Protein AF-A0AAE3ZE79-F1 (afdb_monomer_lite)

InterPro domains:
  IPR029063 S-adenosyl-L-methionine-dependent methyltransferase superfamily [G3DSA:3.40.50.150] (2-130)
  IPR029063 S-adenosyl-L-methionine-dependent methyltransferase superfamily [SSF53335] (1-130)

Secondary structure (DSSP, 8-state):
----PPPHHHHHHHHHHHHHHTTS--SHHHHHHHTTS-SGGG-SEEEEE-SSSEEEEETT-TTTHHHHHHHHTSSS-EEEEE-TTS-EEEEE--HHHHHHHHHHH-PPTT---PPS--TTSHHHHHHH--

Radius of gyration: 15.33 Å; chains: 1; bounding box: 39×46×36 Å

Organism: NCBI:txid1352928

Sequence (130 aa):
MTHTSPSPDTLRIRLVNDLIARRLLTTARWKTAFRTVARDIFVDRFSVPDEHGLVEYDLTAPEHHAAALAAVHSDTTLITQQDTGGTATSSSTTPSLMALMLEHLDAQPRHRVLEVGTGTGYNAALRAHR

pLDDT: mean 94.11, std 9.09, range [36.28, 98.69]

Structure (mmCIF, N/CA/C/O backbone):
data_AF-A0AAE3ZE79-F1
#
_entry.id   AF-A0AAE3ZE79-F1
#
loop_
_atom_site.group_PDB
_atom_site.id
_atom_site.type_symbol
_atom_site.label_atom_id
_atom_site.label_alt_id
_atom_site.label_comp_id
_atom_site.label_asym_id
_atom_site.label_entity_id
_atom_site.label_seq_id
_atom_site.pdbx_PDB_ins_code
_atom_site.Cartn_x
_atom_site.Cartn_y
_atom_site.Cartn_z
_atom_site.occupancy
_atom_site.B_iso_or_equiv
_atom_site.auth_seq_id
_atom_site.auth_comp_id
_atom_site.auth_asym_id
_atom_site.auth_atom_id
_atom_site.pdbx_PDB_model_num
ATOM 1 N N . MET A 1 1 ? 13.679 -29.017 -11.226 1.00 36.28 1 MET A N 1
ATOM 2 C CA . MET A 1 1 ? 13.053 -28.483 -9.998 1.00 36.28 1 MET A CA 1
ATOM 3 C C . MET A 1 1 ? 12.264 -27.253 -10.406 1.00 36.28 1 MET A C 1
ATOM 5 O O . MET A 1 1 ? 12.870 -26.289 -10.847 1.00 36.28 1 MET A O 1
ATOM 9 N N . THR A 1 2 ? 10.936 -27.312 -10.398 1.00 41.84 2 THR A N 1
ATOM 10 C CA . THR A 1 2 ? 10.093 -26.154 -10.725 1.00 41.84 2 THR A CA 1
ATOM 11 C C . THR A 1 2 ? 10.133 -25.188 -9.545 1.00 41.84 2 THR A C 1
ATOM 13 O O . THR A 1 2 ? 9.545 -25.466 -8.502 1.00 41.84 2 THR A O 1
ATOM 16 N N . HIS A 1 3 ? 10.865 -24.080 -9.676 1.00 53.16 3 HIS A N 1
ATOM 17 C CA . HIS A 1 3 ? 10.726 -22.949 -8.763 1.00 53.16 3 HIS A CA 1
ATOM 18 C C . HIS A 1 3 ? 9.334 -22.352 -8.980 1.00 53.16 3 HIS A C 1
ATOM 20 O O . HIS A 1 3 ? 9.125 -21.566 -9.898 1.00 53.16 3 HIS A O 1
ATOM 26 N N . THR A 1 4 ? 8.358 -22.775 -8.181 1.00 68.31 4 THR A N 1
ATOM 27 C CA . THR A 1 4 ? 7.034 -22.156 -8.183 1.00 68.31 4 THR A CA 1
ATOM 28 C C . THR A 1 4 ? 7.173 -20.767 -7.570 1.00 68.31 4 THR A C 1
ATOM 30 O O . THR A 1 4 ? 7.474 -20.644 -6.380 1.00 68.31 4 THR A O 1
ATOM 33 N N . SER A 1 5 ? 6.995 -19.724 -8.381 1.00 77.88 5 SER A N 1
ATOM 34 C CA . SER A 1 5 ? 6.930 -18.344 -7.898 1.00 77.88 5 SER A CA 1
ATOM 35 C C . SER A 1 5 ? 5.868 -18.228 -6.795 1.00 77.88 5 SER A C 1
ATOM 37 O O . SER A 1 5 ? 4.806 -18.849 -6.906 1.00 77.88 5 SER A O 1
ATOM 39 N N . PRO A 1 6 ? 6.138 -17.491 -5.704 1.00 87.19 6 PRO A N 1
ATOM 40 C CA . PRO A 1 6 ? 5.205 -17.395 -4.587 1.00 87.19 6 PRO A CA 1
ATOM 41 C C . PRO A 1 6 ? 3.883 -16.752 -5.030 1.00 87.19 6 PRO A C 1
ATOM 43 O O . PRO A 1 6 ? 3.882 -15.802 -5.808 1.00 87.19 6 PRO A O 1
ATOM 46 N N . SER A 1 7 ? 2.759 -17.263 -4.517 1.00 94.56 7 SER A N 1
ATOM 47 C CA . SER A 1 7 ? 1.427 -16.714 -4.806 1.00 94.56 7 SER A CA 1
ATOM 48 C C . SER A 1 7 ? 1.227 -15.319 -4.184 1.00 94.56 7 SER A C 1
ATOM 50 O O . SER A 1 7 ? 1.899 -15.008 -3.190 1.00 94.56 7 SER A O 1
ATOM 52 N N . PRO A 1 8 ? 0.269 -14.509 -4.686 1.00 95.81 8 PRO A N 1
ATOM 53 C CA . PRO A 1 8 ? -0.066 -13.205 -4.102 1.00 95.81 8 PRO A CA 1
ATOM 54 C C . PRO A 1 8 ? -0.357 -13.295 -2.599 1.00 95.81 8 PRO A C 1
ATOM 56 O O . PRO A 1 8 ? 0.236 -12.582 -1.793 1.00 95.81 8 PRO A O 1
ATOM 59 N N . ASP A 1 9 ? -1.171 -14.275 -2.194 1.00 97.19 9 ASP A N 1
ATOM 60 C 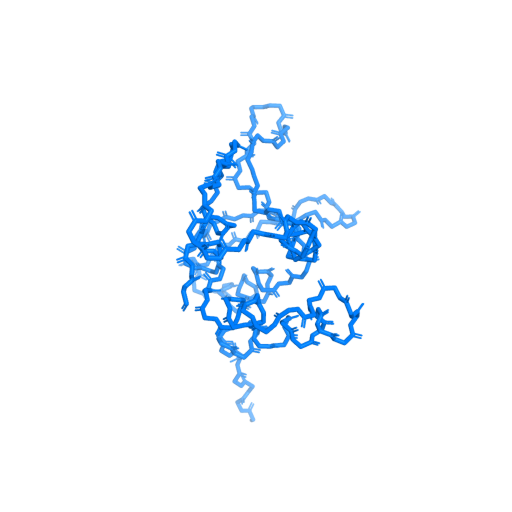CA . ASP A 1 9 ? -1.499 -14.512 -0.786 1.00 97.19 9 ASP A CA 1
ATOM 61 C C . ASP A 1 9 ? -0.265 -14.826 0.059 1.00 97.19 9 ASP A C 1
ATOM 63 O O . ASP A 1 9 ? -0.132 -14.331 1.178 1.00 97.19 9 ASP A O 1
ATOM 67 N N . THR A 1 10 ? 0.669 -15.618 -0.473 1.00 97.69 10 THR A N 1
ATOM 68 C CA . THR A 1 10 ? 1.908 -15.950 0.240 1.00 97.69 10 THR A CA 1
ATOM 69 C C . THR A 1 10 ? 2.739 -14.693 0.487 1.00 97.69 10 THR A C 1
ATOM 71 O O . THR A 1 10 ? 3.245 -14.496 1.593 1.00 97.69 10 THR A O 1
ATOM 74 N N . LEU A 1 11 ? 2.879 -13.836 -0.525 1.00 98.19 11 LEU A N 1
ATOM 75 C CA . LEU A 1 11 ? 3.633 -12.587 -0.425 1.00 98.19 11 LEU A CA 1
ATOM 76 C C . LEU A 1 11 ? 2.967 -11.606 0.543 1.00 98.19 11 LEU A C 1
ATOM 78 O O . LEU A 1 11 ? 3.632 -11.068 1.429 1.00 98.19 11 LEU A O 1
ATOM 82 N N . ARG A 1 12 ? 1.644 -11.462 0.458 1.00 98.25 12 ARG A N 1
ATOM 83 C CA . ARG A 1 12 ? 0.856 -10.646 1.381 1.00 98.25 12 ARG A CA 1
ATOM 84 C C . ARG A 1 12 ? 1.004 -11.113 2.825 1.00 98.25 12 ARG A C 1
ATOM 86 O O . ARG A 1 12 ? 1.309 -10.307 3.697 1.00 98.25 12 ARG A O 1
ATOM 93 N N . ILE A 1 13 ? 0.863 -12.412 3.097 1.00 98.38 13 ILE A N 1
ATOM 94 C CA . ILE A 1 13 ? 1.040 -12.962 4.449 1.00 98.38 13 ILE A CA 1
ATOM 95 C C . ILE A 1 13 ? 2.463 -12.729 4.971 1.00 98.38 13 ILE A C 1
ATOM 97 O O . ILE A 1 13 ? 2.621 -12.407 6.150 1.00 98.38 13 ILE A O 1
ATOM 101 N N . ARG A 1 14 ? 3.495 -12.841 4.123 1.00 98.44 14 ARG A N 1
ATOM 102 C CA . ARG A 1 14 ? 4.881 -12.524 4.513 1.00 98.44 14 ARG A CA 1
ATOM 103 C C . ARG A 1 14 ? 5.033 -11.064 4.930 1.00 98.44 14 ARG A C 1
ATOM 105 O O . ARG A 1 14 ? 5.555 -10.826 6.015 1.00 98.44 14 ARG A O 1
ATOM 112 N N . LEU A 1 15 ? 4.525 -10.124 4.129 1.00 98.56 15 LEU A N 1
ATOM 113 C CA . LEU A 1 15 ? 4.519 -8.700 4.474 1.00 98.56 15 LEU A CA 1
ATOM 114 C C . LEU A 1 15 ? 3.817 -8.462 5.816 1.00 98.56 15 LEU A C 1
ATOM 116 O O . LEU A 1 15 ? 4.366 -7.813 6.700 1.00 98.56 15 LEU A O 1
ATOM 120 N N . VAL A 1 16 ? 2.624 -9.029 6.011 1.00 98.62 16 VAL A N 1
ATOM 121 C CA . VAL A 1 16 ? 1.885 -8.849 7.269 1.00 98.62 16 VAL A CA 1
ATOM 122 C C . VAL A 1 16 ? 2.649 -9.409 8.466 1.00 98.62 16 VAL A C 1
ATOM 124 O O . VAL A 1 16 ? 2.685 -8.779 9.523 1.00 98.62 16 VAL A O 1
ATOM 127 N N . ASN A 1 17 ? 3.263 -10.582 8.325 1.00 98.69 17 ASN A N 1
ATOM 128 C CA . ASN A 1 17 ? 4.041 -11.182 9.403 1.00 98.69 17 ASN A CA 1
ATOM 129 C C . ASN A 1 17 ? 5.273 -10.337 9.758 1.00 98.69 17 ASN A C 1
ATOM 131 O O . ASN A 1 17 ? 5.570 -10.205 10.944 1.00 98.69 17 ASN A O 1
ATOM 135 N N . ASP A 1 18 ? 5.933 -9.721 8.772 1.00 98.69 18 ASP A N 1
ATOM 136 C CA . ASP A 1 18 ? 7.024 -8.767 9.009 1.00 98.69 18 ASP A CA 1
ATOM 137 C C . ASP A 1 18 ? 6.547 -7.541 9.807 1.00 98.69 18 ASP A C 1
ATOM 139 O O . ASP A 1 18 ? 7.119 -7.210 10.849 1.00 98.69 18 ASP A O 1
ATOM 143 N N . LEU A 1 19 ? 5.430 -6.925 9.404 1.00 98.69 19 LEU A N 1
ATOM 144 C CA . LEU A 1 19 ? 4.852 -5.776 10.115 1.00 98.69 19 LEU A CA 1
ATOM 145 C C . LEU A 1 19 ? 4.478 -6.111 11.570 1.00 98.69 19 LEU A C 1
ATOM 147 O O . LEU A 1 19 ? 4.665 -5.290 12.473 1.00 98.69 19 LEU A O 1
ATOM 151 N N . ILE A 1 20 ? 3.973 -7.324 11.816 1.00 98.62 20 ILE A N 1
ATOM 152 C CA . ILE A 1 20 ? 3.671 -7.819 13.166 1.00 98.62 20 ILE A CA 1
ATOM 153 C C . ILE A 1 20 ? 4.959 -8.029 13.969 1.00 98.62 20 ILE A C 1
ATOM 155 O O . ILE A 1 20 ? 5.027 -7.603 15.124 1.00 98.62 20 ILE A O 1
ATOM 159 N N . ALA A 1 21 ? 5.978 -8.662 13.381 1.00 98.56 21 ALA A N 1
ATOM 160 C CA . ALA A 1 21 ? 7.258 -8.919 14.041 1.00 98.56 21 ALA A CA 1
ATOM 161 C C . ALA A 1 21 ? 7.960 -7.613 14.448 1.00 98.56 21 ALA A C 1
ATOM 163 O O . ALA A 1 21 ? 8.478 -7.504 15.560 1.00 98.56 21 ALA A O 1
ATOM 164 N N . ARG A 1 22 ? 7.879 -6.586 13.594 1.00 98.50 22 ARG A N 1
ATOM 165 C CA . ARG A 1 22 ? 8.376 -5.223 13.847 1.00 98.50 22 ARG A CA 1
ATOM 166 C C . ARG A 1 22 ? 7.496 -4.406 14.801 1.00 98.50 22 ARG A C 1
ATOM 168 O O . ARG A 1 22 ? 7.829 -3.264 15.098 1.00 98.50 22 ARG A O 1
ATOM 175 N N . ARG A 1 23 ? 6.388 -4.975 15.297 1.00 98.12 23 ARG A N 1
ATOM 176 C CA . ARG A 1 23 ? 5.401 -4.331 16.188 1.00 98.12 23 ARG A CA 1
ATOM 177 C C . ARG A 1 23 ? 4.740 -3.076 15.601 1.00 98.12 23 ARG A C 1
ATOM 179 O O . ARG A 1 23 ? 4.270 -2.228 16.351 1.00 98.12 23 ARG A O 1
ATOM 186 N N . LEU A 1 24 ? 4.664 -2.980 14.275 1.00 98.25 24 LEU A N 1
ATOM 187 C CA . LEU A 1 24 ? 3.989 -1.884 13.568 1.00 98.25 24 LEU A CA 1
ATOM 188 C C . LEU A 1 24 ? 2.493 -2.155 13.373 1.00 98.25 24 LEU A C 1
ATOM 190 O O . LEU A 1 24 ? 1.721 -1.229 13.160 1.00 98.25 24 LEU A O 1
ATOM 194 N N . LEU A 1 25 ? 2.096 -3.429 13.449 1.00 97.94 25 LEU A N 1
ATOM 195 C CA . LEU A 1 25 ? 0.718 -3.889 13.319 1.00 97.94 25 LEU A CA 1
ATOM 196 C C . LEU A 1 25 ? 0.363 -4.777 14.519 1.00 97.94 25 LEU A C 1
ATOM 198 O O . LEU A 1 25 ? 0.767 -5.941 14.606 1.00 97.94 25 LEU A O 1
ATOM 202 N N . THR A 1 26 ? -0.376 -4.234 15.479 1.00 97.25 26 THR A N 1
ATOM 203 C CA . THR A 1 26 ? -0.619 -4.837 16.798 1.00 97.25 26 THR A CA 1
ATOM 204 C C . THR A 1 26 ? -2.093 -5.175 17.021 1.00 97.25 26 THR A C 1
ATOM 206 O O . THR A 1 26 ? -2.384 -6.254 17.554 1.00 97.25 26 THR A O 1
ATOM 209 N N . THR A 1 27 ? -3.020 -4.349 16.539 1.00 96.31 27 THR A N 1
ATOM 210 C CA . THR A 1 27 ? -4.462 -4.524 16.736 1.00 96.31 27 THR A CA 1
ATOM 211 C C . THR A 1 27 ? -5.019 -5.657 15.869 1.00 96.31 27 THR A C 1
ATOM 213 O O . THR A 1 27 ? -4.770 -5.743 14.665 1.00 96.31 27 THR A O 1
ATOM 216 N N . ALA A 1 28 ? -5.828 -6.543 16.465 1.00 95.75 28 ALA A N 1
ATOM 217 C CA . ALA A 1 28 ? -6.361 -7.740 15.801 1.00 95.75 28 ALA A CA 1
ATOM 218 C C . ALA A 1 28 ? -7.176 -7.438 14.528 1.00 95.75 28 ALA A C 1
ATOM 220 O O . ALA A 1 28 ? -7.032 -8.134 13.519 1.00 95.75 28 ALA A O 1
ATOM 221 N N . ARG A 1 29 ? -7.990 -6.375 14.544 1.00 95.06 29 ARG A N 1
ATOM 222 C CA . ARG A 1 29 ? -8.785 -5.961 13.376 1.00 95.06 29 ARG A CA 1
ATOM 223 C C . ARG A 1 29 ? -7.902 -5.534 12.201 1.00 95.06 29 ARG A C 1
ATOM 225 O O . ARG A 1 29 ? -8.172 -5.918 11.072 1.00 95.06 29 ARG A O 1
ATOM 232 N N . TRP A 1 30 ? -6.805 -4.823 12.470 1.00 96.75 30 TRP A N 1
ATOM 233 C CA . TRP A 1 30 ? -5.882 -4.362 11.437 1.00 96.75 30 TRP A CA 1
ATOM 234 C C . TRP A 1 30 ? -5.040 -5.508 10.895 1.00 96.75 30 TRP A C 1
ATOM 236 O O . TRP A 1 30 ? -4.911 -5.647 9.684 1.00 96.75 30 TRP A O 1
ATOM 246 N N . LYS A 1 31 ? -4.591 -6.423 11.761 1.00 97.94 31 LYS A N 1
ATOM 247 C CA . LYS A 1 31 ? -3.993 -7.694 11.322 1.00 97.94 31 LYS A CA 1
ATOM 248 C C . LYS A 1 31 ? -4.912 -8.449 10.366 1.00 97.94 31 LYS A C 1
ATOM 250 O O . LYS A 1 31 ? -4.440 -8.971 9.366 1.00 97.94 31 LYS A O 1
ATOM 255 N N . THR A 1 32 ? -6.208 -8.504 10.660 1.00 97.56 32 THR A N 1
ATOM 256 C CA . THR A 1 32 ? -7.187 -9.172 9.793 1.00 97.56 32 THR A CA 1
ATOM 257 C C . THR A 1 32 ? -7.375 -8.410 8.484 1.00 97.56 32 THR A C 1
ATOM 259 O O . THR A 1 32 ? -7.275 -9.019 7.427 1.00 97.56 32 THR A O 1
ATOM 262 N N . ALA A 1 33 ? -7.527 -7.084 8.529 1.00 97.69 33 ALA A N 1
ATOM 263 C CA . ALA A 1 33 ? -7.680 -6.256 7.335 1.00 97.69 33 ALA A CA 1
ATOM 264 C C . ALA A 1 33 ? -6.510 -6.421 6.352 1.00 97.69 33 ALA A C 1
ATOM 266 O O . ALA A 1 33 ? -6.728 -6.749 5.190 1.00 97.69 33 ALA A O 1
ATOM 267 N N . PHE A 1 34 ? -5.265 -6.307 6.822 1.00 98.31 34 PHE A N 1
ATOM 268 C CA . PHE A 1 34 ? -4.080 -6.523 5.982 1.00 98.31 34 PHE A CA 1
ATOM 269 C C . PHE A 1 34 ? -3.955 -7.979 5.481 1.00 98.31 34 PHE A C 1
ATOM 271 O O . PHE A 1 34 ? -3.365 -8.242 4.432 1.00 98.31 34 PHE A O 1
ATOM 278 N N . ARG A 1 35 ? -4.520 -8.956 6.207 1.00 98.25 35 ARG A N 1
ATOM 279 C CA . ARG A 1 35 ? -4.596 -10.364 5.775 1.00 98.25 35 ARG A CA 1
ATOM 280 C C . ARG A 1 35 ? -5.748 -10.668 4.817 1.00 98.25 35 ARG A C 1
ATOM 282 O O . ARG A 1 35 ? -5.811 -11.803 4.344 1.00 98.25 35 ARG A O 1
ATOM 289 N N . THR A 1 36 ? -6.600 -9.710 4.495 1.00 98.06 36 THR A N 1
ATOM 290 C CA . THR A 1 36 ? -7.734 -9.938 3.590 1.00 98.06 36 THR A CA 1
ATOM 291 C C . THR A 1 36 ? -7.679 -9.023 2.378 1.00 98.06 36 THR A C 1
ATOM 293 O O . THR A 1 36 ? -7.945 -9.461 1.264 1.00 98.06 36 THR A O 1
ATOM 296 N N . VAL A 1 37 ? -7.316 -7.757 2.574 1.00 98.25 37 VAL A N 1
ATOM 297 C CA . VAL A 1 37 ? -7.268 -6.765 1.501 1.00 98.25 37 VAL A CA 1
ATOM 298 C C . VAL A 1 37 ? -5.975 -6.945 0.707 1.00 98.25 37 VAL A C 1
ATOM 300 O O . VAL A 1 37 ? -4.879 -6.690 1.202 1.00 98.25 37 VAL A O 1
ATOM 303 N N . ALA A 1 38 ? -6.116 -7.411 -0.528 1.00 97.00 38 ALA A N 1
ATOM 304 C CA . ALA A 1 38 ? -5.028 -7.615 -1.475 1.00 97.00 38 ALA A CA 1
ATOM 305 C C . ALA A 1 38 ? -4.557 -6.262 -2.035 1.00 97.00 38 ALA A C 1
ATOM 307 O O . ALA A 1 38 ? -5.385 -5.497 -2.507 1.00 97.00 38 ALA A O 1
ATOM 308 N N . ARG A 1 39 ? -3.270 -5.901 -1.940 1.00 97.88 39 ARG A N 1
ATOM 309 C CA . ARG A 1 39 ? -2.782 -4.581 -2.413 1.00 97.88 39 ARG A CA 1
ATOM 310 C C . ARG A 1 39 ? -2.687 -4.523 -3.939 1.00 97.88 39 ARG A C 1
ATOM 312 O O . ARG A 1 39 ? -2.894 -3.469 -4.531 1.00 97.88 39 ARG A O 1
ATOM 319 N N . ASP A 1 40 ? -2.417 -5.668 -4.546 1.00 97.56 40 ASP A N 1
ATOM 320 C CA . ASP A 1 40 ? -2.273 -5.921 -5.977 1.00 97.56 40 ASP A CA 1
ATOM 321 C C . ASP A 1 40 ? -3.559 -5.730 -6.789 1.00 97.56 40 ASP A C 1
ATOM 323 O O . ASP A 1 40 ? -3.471 -5.487 -7.982 1.00 97.56 40 ASP A O 1
ATOM 327 N N . ILE A 1 41 ? -4.746 -5.735 -6.173 1.00 97.06 41 ILE A N 1
ATOM 328 C CA . ILE A 1 41 ? -5.998 -5.433 -6.899 1.00 97.06 41 ILE A CA 1
ATOM 329 C C . ILE A 1 41 ? -6.252 -3.924 -7.067 1.00 97.06 41 ILE A C 1
ATOM 331 O O . ILE A 1 41 ? -7.201 -3.538 -7.744 1.00 97.06 41 ILE A O 1
ATOM 335 N N . PHE A 1 42 ? -5.465 -3.069 -6.402 1.00 97.75 42 PHE A N 1
ATOM 336 C CA . PHE A 1 42 ? -5.648 -1.608 -6.404 1.00 97.75 42 PHE A CA 1
ATOM 337 C C . PHE A 1 42 ? -4.666 -0.878 -7.327 1.00 97.75 42 PHE A C 1
ATOM 339 O O . PHE A 1 42 ? -4.693 0.352 -7.401 1.00 97.75 42 PHE A O 1
ATOM 346 N N . VAL A 1 43 ? -3.760 -1.602 -7.984 1.00 97.00 43 VAL A N 1
ATOM 347 C CA . VAL A 1 43 ? -2.733 -1.016 -8.842 1.00 97.00 43 VAL A CA 1
ATOM 348 C C . VAL A 1 43 ? -2.296 -2.026 -9.896 1.00 97.00 43 VAL A C 1
ATOM 350 O O . VAL A 1 43 ? -1.951 -3.144 -9.546 1.00 97.00 43 VAL A O 1
ATOM 353 N N . ASP A 1 44 ? -2.267 -1.615 -11.163 1.00 96.69 44 ASP A N 1
ATOM 354 C CA . ASP A 1 44 ? -1.742 -2.440 -12.262 1.00 96.69 44 ASP A CA 1
ATOM 355 C C . ASP A 1 44 ? -0.278 -2.097 -12.562 1.00 96.69 44 ASP A C 1
ATOM 357 O O . ASP A 1 44 ? 0.571 -2.978 -12.694 1.00 96.69 44 ASP A O 1
ATOM 361 N N . ARG A 1 45 ? 0.024 -0.795 -12.639 1.00 97.81 45 ARG A N 1
ATOM 362 C CA . ARG A 1 45 ? 1.342 -0.246 -12.975 1.00 97.81 45 ARG A CA 1
ATOM 363 C C . ARG A 1 45 ? 1.815 0.717 -11.909 1.00 97.81 45 ARG A C 1
ATOM 365 O O . ARG A 1 45 ? 1.038 1.541 -11.424 1.00 97.81 45 ARG A O 1
ATOM 372 N N . PHE A 1 46 ? 3.088 0.623 -11.563 1.00 98.38 46 PHE A N 1
ATOM 373 C CA . PHE A 1 46 ? 3.692 1.489 -10.564 1.00 98.38 46 PHE A CA 1
ATOM 374 C C . PHE A 1 46 ? 5.206 1.536 -10.697 1.00 98.38 46 PHE A C 1
ATOM 376 O O . PHE A 1 46 ? 5.822 0.627 -11.247 1.00 98.38 46 PHE A O 1
ATOM 383 N N . SER A 1 47 ? 5.799 2.564 -10.102 1.00 98.19 47 SER A N 1
ATOM 384 C CA . SER A 1 47 ? 7.245 2.703 -9.994 1.00 98.19 47 SER A CA 1
ATOM 385 C C . SER A 1 47 ? 7.681 2.646 -8.537 1.00 98.19 47 SER A C 1
ATOM 387 O O . SER A 1 47 ? 7.018 3.196 -7.651 1.00 98.19 47 SER A O 1
ATOM 389 N N . VAL A 1 48 ? 8.801 1.982 -8.278 1.00 97.81 48 VAL A N 1
ATOM 390 C CA . VAL A 1 48 ? 9.420 1.902 -6.952 1.00 97.81 48 VAL A CA 1
ATOM 391 C C . VAL A 1 48 ? 10.756 2.639 -6.994 1.00 97.81 48 VAL A C 1
ATOM 393 O O . VAL A 1 48 ? 11.534 2.390 -7.916 1.00 97.81 48 VAL A O 1
ATOM 396 N N . PRO A 1 49 ? 11.041 3.534 -6.032 1.00 93.00 49 PRO A N 1
ATOM 397 C CA . PRO A 1 49 ? 12.356 4.149 -5.928 1.00 93.00 49 PRO A CA 1
ATOM 398 C C . PRO A 1 49 ? 13.414 3.125 -5.512 1.00 93.00 49 PRO A C 1
ATOM 400 O O . PRO A 1 49 ? 13.207 2.361 -4.566 1.00 93.00 49 PRO A O 1
ATOM 403 N N . ASP A 1 50 ? 14.551 3.147 -6.197 1.00 91.25 50 ASP A N 1
ATOM 404 C CA . ASP A 1 50 ? 15.744 2.370 -5.876 1.00 91.25 50 ASP A CA 1
ATOM 405 C C . ASP A 1 50 ? 16.999 3.266 -5.836 1.00 91.25 50 ASP A C 1
ATOM 407 O O . ASP A 1 50 ? 16.917 4.496 -5.840 1.00 91.25 50 ASP A O 1
ATOM 411 N N . GLU A 1 51 ? 18.179 2.654 -5.742 1.00 89.94 51 GLU A N 1
ATOM 412 C CA . GLU A 1 51 ? 19.461 3.369 -5.713 1.00 89.94 51 GLU A CA 1
ATOM 413 C C . GLU A 1 51 ? 19.855 4.018 -7.055 1.00 89.94 51 GLU A C 1
ATOM 415 O O . GLU A 1 51 ? 20.740 4.875 -7.091 1.00 89.94 51 GLU A O 1
ATOM 420 N N . HIS A 1 52 ? 19.203 3.637 -8.155 1.00 91.94 52 HIS A N 1
ATOM 421 C CA . HIS A 1 52 ? 19.507 4.070 -9.518 1.00 91.94 52 HIS A CA 1
ATOM 422 C C . HIS A 1 52 ? 18.409 4.942 -10.147 1.00 91.94 52 HIS A C 1
ATOM 424 O O . HIS A 1 52 ? 18.605 5.475 -11.240 1.00 91.94 52 HIS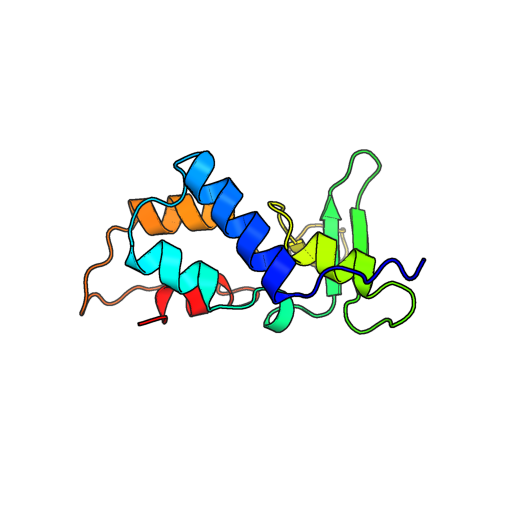 A O 1
ATOM 430 N N . GLY A 1 53 ? 17.283 5.136 -9.462 1.00 92.69 53 GLY A N 1
ATOM 431 C CA . GLY A 1 53 ? 16.163 5.944 -9.917 1.00 92.69 53 GLY A CA 1
ATOM 432 C C . GLY A 1 53 ? 14.825 5.290 -9.596 1.00 92.69 53 GLY A C 1
ATOM 433 O O . GLY A 1 53 ? 14.522 4.987 -8.444 1.00 92.69 53 GLY A O 1
ATOM 434 N N . LEU A 1 54 ? 13.982 5.154 -10.619 1.00 95.00 54 LEU A N 1
ATOM 435 C CA . LEU A 1 54 ? 12.672 4.524 -10.519 1.00 95.00 54 LEU A CA 1
ATOM 436 C C . LEU A 1 54 ? 12.658 3.248 -11.355 1.00 95.00 54 LEU A C 1
ATOM 438 O O . LEU A 1 54 ? 12.945 3.288 -12.550 1.00 95.00 54 LEU A O 1
ATOM 442 N N . VAL A 1 55 ? 12.267 2.137 -10.736 1.00 97.00 55 VAL A N 1
ATOM 443 C CA . VAL A 1 55 ? 12.015 0.874 -11.435 1.00 97.00 55 VAL A CA 1
ATOM 444 C C . VAL A 1 55 ? 10.524 0.742 -11.675 1.00 97.00 55 VAL A C 1
ATOM 446 O O . VAL A 1 55 ? 9.740 0.767 -10.725 1.00 97.00 55 VAL A O 1
ATOM 449 N N . GLU A 1 56 ? 10.140 0.596 -12.937 1.00 97.25 56 GLU A N 1
ATOM 450 C CA . GLU A 1 56 ? 8.750 0.402 -13.341 1.00 97.25 56 GLU A CA 1
ATOM 451 C C . GLU A 1 56 ? 8.350 -1.074 -13.273 1.00 97.25 56 GLU A C 1
ATOM 453 O O . GLU A 1 56 ? 9.101 -1.970 -13.662 1.00 97.25 56 GLU A O 1
ATOM 458 N N . TYR A 1 57 ? 7.132 -1.316 -12.803 1.00 98.00 57 TYR A N 1
ATOM 459 C CA . TYR A 1 57 ? 6.511 -2.629 -12.725 1.00 98.00 57 TYR A CA 1
ATOM 460 C C . TYR A 1 57 ? 5.117 -2.586 -13.348 1.00 98.00 57 TYR A C 1
ATOM 462 O O . TYR A 1 57 ? 4.363 -1.630 -13.156 1.00 98.00 57 TYR A O 1
ATOM 470 N N . ASP A 1 58 ? 4.766 -3.660 -14.055 1.00 97.50 58 ASP A N 1
ATOM 471 C CA . ASP A 1 58 ? 3.447 -3.873 -14.648 1.00 97.50 58 ASP A CA 1
ATOM 472 C C . ASP A 1 58 ? 2.953 -5.283 -14.292 1.00 97.50 58 ASP A C 1
ATOM 474 O O . ASP A 1 58 ? 3.517 -6.286 -14.733 1.00 97.50 58 ASP A O 1
ATOM 478 N N . LEU A 1 59 ? 1.898 -5.371 -13.479 1.00 96.00 59 LEU A N 1
ATOM 479 C CA . LEU A 1 59 ? 1.259 -6.636 -13.105 1.00 96.00 59 LEU A CA 1
ATOM 480 C C . LEU A 1 59 ? 0.515 -7.284 -14.277 1.00 96.00 59 LEU A C 1
ATOM 482 O O . LEU A 1 59 ? 0.228 -8.479 -14.227 1.00 96.00 59 LEU A O 1
ATOM 486 N N . THR A 1 60 ? 0.235 -6.537 -15.343 1.00 95.31 60 THR A N 1
ATOM 487 C CA . THR A 1 60 ? -0.424 -7.053 -16.548 1.00 95.31 60 THR A CA 1
ATOM 488 C C . THR A 1 60 ? 0.562 -7.675 -17.541 1.00 95.31 60 THR A C 1
ATOM 490 O O . THR A 1 60 ? 0.128 -8.401 -18.434 1.00 95.31 60 THR A O 1
ATOM 493 N N . ALA A 1 61 ? 1.874 -7.454 -17.368 1.00 94.25 61 ALA A N 1
ATOM 494 C CA . ALA A 1 61 ? 2.931 -7.982 -18.232 1.00 94.25 61 ALA A CA 1
ATOM 495 C C . ALA A 1 61 ? 3.353 -9.407 -17.805 1.00 94.25 61 ALA A C 1
ATOM 497 O O . ALA A 1 61 ? 3.997 -9.568 -16.761 1.00 94.25 61 ALA A O 1
ATOM 498 N N . PRO A 1 62 ? 3.043 -10.465 -18.584 1.00 92.38 62 PRO A N 1
ATOM 499 C CA . PRO A 1 62 ? 3.297 -11.846 -18.169 1.00 92.38 62 PRO A CA 1
ATOM 500 C C . PRO A 1 62 ? 4.780 -12.162 -17.942 1.00 92.38 62 PRO A C 1
ATOM 502 O O . PRO A 1 62 ? 5.103 -12.908 -17.016 1.00 92.38 62 PRO A O 1
ATOM 505 N N . GLU A 1 63 ? 5.689 -11.585 -18.738 1.00 92.31 63 GLU A N 1
ATOM 506 C CA . GLU A 1 63 ? 7.134 -11.829 -18.617 1.00 92.31 63 GLU A CA 1
ATOM 507 C C . GLU A 1 63 ? 7.738 -11.357 -17.284 1.00 92.31 63 GLU A C 1
ATOM 509 O O . GLU A 1 63 ? 8.727 -11.925 -16.814 1.00 92.31 63 GLU A O 1
ATOM 514 N N . HIS A 1 64 ? 7.134 -10.351 -16.649 1.00 92.75 64 HIS A N 1
ATOM 515 C CA . HIS A 1 64 ? 7.641 -9.720 -15.428 1.00 92.75 64 HIS A CA 1
ATOM 516 C C . HIS A 1 64 ? 6.662 -9.808 -14.253 1.00 92.75 64 HIS A C 1
ATOM 518 O O . HIS A 1 64 ? 6.960 -9.317 -13.162 1.00 92.75 64 HIS A O 1
ATOM 524 N N . HIS A 1 65 ? 5.538 -10.507 -14.435 1.00 94.38 65 HIS A N 1
ATOM 525 C CA . HIS A 1 65 ? 4.455 -10.599 -13.460 1.00 94.38 65 HIS A CA 1
ATOM 526 C C . HIS A 1 65 ? 4.939 -11.034 -12.071 1.00 94.38 65 HIS A C 1
ATOM 528 O O . HIS A 1 65 ? 4.567 -10.435 -11.069 1.00 94.38 65 HIS A O 1
ATOM 534 N N . ALA A 1 66 ? 5.822 -12.035 -11.988 1.00 95.38 66 ALA A N 1
ATOM 535 C CA . ALA A 1 66 ? 6.340 -12.508 -10.702 1.00 95.38 66 ALA A CA 1
ATOM 536 C C . ALA A 1 66 ? 7.166 -11.440 -9.956 1.00 95.38 66 ALA A C 1
ATOM 538 O O . ALA A 1 66 ? 7.075 -11.342 -8.732 1.00 95.38 66 ALA A O 1
ATOM 539 N N . ALA A 1 67 ? 7.949 -10.634 -10.680 1.00 95.62 67 ALA A N 1
ATOM 540 C CA . ALA A 1 67 ? 8.731 -9.545 -10.098 1.00 95.62 67 ALA A CA 1
ATOM 541 C C . ALA A 1 67 ? 7.823 -8.385 -9.662 1.00 95.62 67 ALA A C 1
ATOM 543 O O . ALA A 1 67 ? 7.943 -7.908 -8.535 1.00 95.62 67 ALA A O 1
ATOM 544 N N . ALA A 1 68 ? 6.857 -8.003 -10.504 1.00 97.12 68 ALA A N 1
ATOM 545 C CA . ALA A 1 68 ? 5.846 -7.002 -10.167 1.00 97.12 68 ALA A CA 1
ATOM 546 C C . ALA A 1 68 ? 5.016 -7.419 -8.941 1.00 97.12 68 ALA A C 1
ATOM 548 O O . ALA A 1 68 ? 4.789 -6.619 -8.033 1.00 97.12 68 ALA A O 1
ATOM 549 N N . LEU A 1 69 ? 4.642 -8.698 -8.852 1.00 97.25 69 LEU A N 1
ATOM 550 C CA . LEU A 1 69 ? 3.889 -9.242 -7.727 1.00 97.25 69 LEU A CA 1
ATOM 551 C C . LEU A 1 69 ? 4.698 -9.245 -6.423 1.00 97.25 69 LEU A C 1
ATOM 553 O O . LEU A 1 69 ? 4.149 -8.987 -5.350 1.00 97.25 69 LEU A O 1
ATOM 557 N N . ALA A 1 70 ? 6.003 -9.506 -6.498 1.00 97.19 70 ALA A N 1
ATOM 558 C CA . ALA A 1 70 ? 6.888 -9.356 -5.349 1.00 97.19 70 ALA A CA 1
ATOM 559 C C . ALA A 1 70 ? 7.011 -7.880 -4.925 1.00 97.19 70 ALA A C 1
ATOM 561 O O . ALA A 1 70 ? 6.928 -7.581 -3.733 1.00 97.19 70 ALA A O 1
ATOM 562 N N . ALA A 1 71 ? 7.148 -6.961 -5.884 1.00 97.75 71 ALA A N 1
ATOM 563 C CA . ALA A 1 71 ? 7.308 -5.534 -5.624 1.00 97.75 71 ALA A CA 1
ATOM 564 C C . ALA A 1 71 ? 6.051 -4.895 -5.005 1.00 97.75 71 ALA A C 1
ATOM 566 O O . ALA A 1 71 ? 6.163 -4.177 -4.010 1.00 97.75 71 ALA A O 1
ATOM 567 N N . VAL A 1 72 ? 4.847 -5.202 -5.502 1.00 98.25 72 VAL A N 1
ATOM 568 C CA . VAL A 1 72 ? 3.588 -4.648 -4.959 1.00 98.25 72 VAL A CA 1
ATOM 569 C C . VAL A 1 72 ? 3.351 -5.071 -3.500 1.00 98.25 72 VAL A C 1
ATOM 571 O O . VAL A 1 72 ? 2.835 -4.292 -2.693 1.00 98.25 72 VAL A O 1
ATOM 574 N N . HIS A 1 73 ? 3.812 -6.271 -3.127 1.00 98.19 73 HIS A N 1
ATOM 575 C CA . HIS A 1 73 ? 3.754 -6.819 -1.768 1.00 98.19 73 HIS A CA 1
ATOM 576 C C . HIS A 1 73 ? 4.980 -6.487 -0.903 1.00 98.19 73 HIS A C 1
ATOM 578 O O . HIS A 1 73 ? 5.121 -7.031 0.193 1.00 98.19 73 HIS A O 1
ATOM 584 N N . SER A 1 74 ? 5.868 -5.605 -1.359 1.00 97.75 74 SER A N 1
ATOM 585 C CA . SER A 1 74 ? 6.995 -5.132 -0.554 1.00 97.75 74 SER A CA 1
ATOM 586 C C . SER A 1 74 ? 6.602 -3.956 0.348 1.00 97.75 74 SER A C 1
ATOM 588 O O . SER A 1 74 ? 5.632 -3.233 0.088 1.00 97.75 74 SER A O 1
ATOM 590 N N . ASP A 1 75 ? 7.373 -3.740 1.418 1.00 98.06 75 ASP A N 1
ATOM 591 C CA . ASP A 1 75 ? 7.197 -2.607 2.332 1.00 98.06 75 ASP A CA 1
ATOM 592 C C . ASP A 1 75 ? 7.785 -1.308 1.749 1.00 98.06 75 ASP A C 1
ATOM 594 O O . ASP A 1 75 ? 8.649 -0.670 2.346 1.00 98.06 75 ASP A O 1
ATOM 598 N N . THR A 1 76 ? 7.330 -0.924 0.554 1.00 97.38 76 THR A N 1
ATOM 599 C CA . THR A 1 76 ? 7.742 0.303 -0.141 1.00 97.38 76 THR A CA 1
ATOM 600 C C . THR A 1 76 ? 6.545 1.112 -0.644 1.00 97.38 76 THR A C 1
ATOM 602 O O . THR A 1 76 ? 5.413 0.613 -0.753 1.00 97.38 76 THR A O 1
ATOM 605 N N . THR A 1 77 ? 6.796 2.386 -0.941 1.00 97.31 77 THR A N 1
ATOM 606 C CA . THR A 1 77 ? 5.838 3.256 -1.627 1.00 97.31 77 THR A CA 1
ATOM 607 C C . THR A 1 77 ? 5.800 2.904 -3.108 1.00 97.31 77 THR A C 1
ATOM 609 O O . THR A 1 77 ? 6.840 2.746 -3.740 1.00 97.31 77 THR A O 1
ATOM 612 N N . LEU A 1 78 ? 4.591 2.820 -3.660 1.00 98.38 78 LEU A N 1
ATOM 613 C CA . LEU A 1 78 ? 4.374 2.605 -5.088 1.00 98.38 78 LEU A CA 1
ATOM 614 C C . LEU A 1 78 ? 3.945 3.932 -5.700 1.00 98.38 78 LEU A C 1
ATOM 616 O O . LEU A 1 78 ? 2.863 4.426 -5.385 1.00 98.38 78 LEU A O 1
ATOM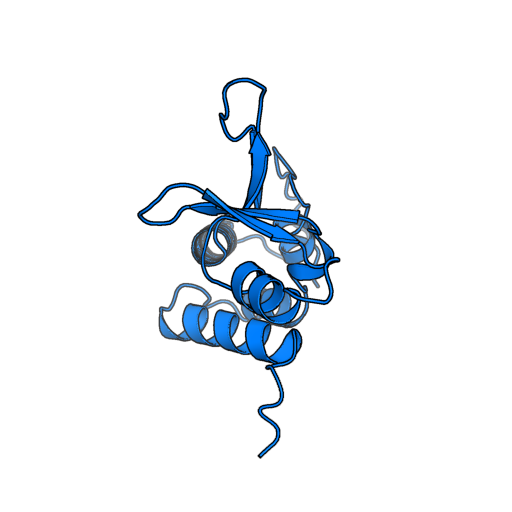 620 N N . ILE A 1 79 ? 4.778 4.532 -6.540 1.00 98.25 79 ILE A N 1
ATOM 621 C CA . ILE A 1 79 ? 4.405 5.725 -7.301 1.00 98.25 79 ILE A CA 1
ATOM 622 C C . ILE A 1 79 ? 3.466 5.271 -8.415 1.00 98.25 79 ILE A C 1
ATOM 624 O O . ILE A 1 79 ? 3.792 4.3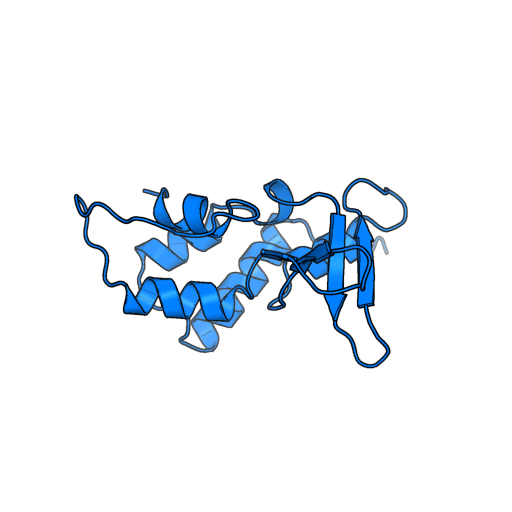67 -9.173 1.00 98.25 79 ILE A O 1
ATOM 628 N N . THR A 1 80 ? 2.281 5.872 -8.487 1.00 97.50 80 THR A N 1
ATOM 629 C CA . THR A 1 80 ? 1.217 5.458 -9.428 1.00 97.50 80 THR A CA 1
ATOM 630 C C . THR A 1 80 ? 0.899 6.521 -10.468 1.00 97.50 80 THR A C 1
ATOM 632 O O . THR A 1 80 ? 0.248 6.240 -11.468 1.00 97.50 80 THR A O 1
ATOM 635 N N . GLN A 1 81 ? 1.353 7.751 -10.234 1.00 96.50 81 GLN A N 1
ATOM 636 C CA . GLN A 1 81 ? 1.225 8.851 -11.173 1.00 96.50 81 GLN A CA 1
ATOM 637 C C . GLN A 1 81 ? 2.329 9.874 -10.920 1.00 96.50 81 GLN A C 1
ATOM 639 O O . GLN A 1 81 ? 2.675 10.154 -9.767 1.00 96.50 81 GLN A O 1
ATOM 644 N N . GLN A 1 82 ? 2.833 10.450 -12.006 1.00 96.81 82 GLN A N 1
ATOM 645 C CA . GLN A 1 82 ? 3.742 11.587 -12.004 1.00 96.81 82 GLN A CA 1
ATOM 646 C C . GLN A 1 82 ? 3.205 12.676 -12.936 1.00 96.81 82 GLN A C 1
ATOM 648 O O . GLN A 1 82 ? 2.477 12.384 -13.889 1.00 96.81 82 GLN A O 1
ATOM 653 N N . ASP A 1 83 ? 3.558 13.928 -12.658 1.00 96.38 83 ASP A N 1
ATOM 654 C CA . ASP A 1 83 ? 3.354 15.029 -13.597 1.00 96.38 83 ASP A CA 1
ATOM 655 C C . ASP A 1 83 ? 4.403 15.018 -14.727 1.00 96.38 83 ASP A C 1
ATOM 657 O O . ASP A 1 83 ? 5.306 14.181 -14.774 1.00 96.38 83 ASP A O 1
ATOM 661 N N . THR A 1 84 ? 4.306 15.972 -15.656 1.00 95.31 84 THR A N 1
ATOM 662 C CA . THR A 1 84 ? 5.244 16.096 -16.786 1.00 95.31 84 THR A CA 1
ATOM 663 C C . THR A 1 84 ? 6.682 16.407 -16.367 1.00 95.31 84 THR A C 1
ATOM 665 O O . THR A 1 84 ? 7.594 16.237 -17.170 1.00 95.31 84 THR A O 1
ATOM 668 N N . GLY A 1 85 ? 6.891 16.900 -15.143 1.00 94.50 85 GLY A N 1
ATOM 669 C CA . GLY A 1 85 ? 8.210 17.165 -14.571 1.00 94.50 85 GLY A CA 1
ATOM 670 C C . GLY A 1 85 ? 8.801 15.965 -13.828 1.00 94.50 85 GLY A C 1
ATOM 671 O O . GLY A 1 85 ? 9.903 16.075 -13.297 1.00 94.50 85 GLY A O 1
ATOM 672 N N . GLY A 1 86 ? 8.087 14.835 -13.771 1.00 92.00 86 GLY A N 1
ATOM 673 C CA . GLY A 1 86 ? 8.501 13.646 -13.031 1.00 92.00 86 GLY A CA 1
ATOM 674 C C . GLY A 1 86 ? 8.206 13.716 -11.531 1.00 92.00 86 GLY A C 1
ATOM 675 O O . GLY A 1 86 ? 8.631 12.831 -10.788 1.00 92.00 86 GLY A O 1
ATOM 676 N N . THR A 1 87 ? 7.461 14.715 -11.054 1.00 94.31 87 THR A N 1
ATOM 677 C CA . THR A 1 87 ? 7.071 14.788 -9.640 1.00 94.31 87 THR A CA 1
ATOM 678 C C . THR A 1 87 ? 5.928 13.818 -9.379 1.00 94.31 87 THR A C 1
ATOM 680 O O . THR A 1 87 ? 4.925 13.835 -10.090 1.00 94.31 87 THR A O 1
ATOM 683 N N . ALA A 1 88 ? 6.051 12.972 -8.354 1.00 95.06 88 ALA A N 1
ATOM 684 C CA . ALA A 1 88 ? 4.982 12.058 -7.961 1.00 95.06 88 ALA A CA 1
ATOM 685 C C . ALA A 1 88 ? 3.741 12.832 -7.485 1.00 95.06 88 ALA A C 1
ATOM 687 O O . ALA A 1 88 ? 3.805 13.587 -6.515 1.00 95.06 88 ALA A O 1
ATOM 688 N N . THR A 1 89 ? 2.605 12.607 -8.145 1.00 95.75 89 THR A N 1
ATOM 689 C CA . THR A 1 89 ? 1.308 13.228 -7.818 1.00 95.75 89 THR A CA 1
ATOM 690 C C . THR A 1 89 ? 0.338 12.251 -7.155 1.00 95.75 89 THR A C 1
ATOM 692 O O . THR A 1 89 ? -0.610 12.678 -6.500 1.00 95.75 89 THR A O 1
ATOM 695 N N . SER A 1 90 ? 0.573 10.941 -7.286 1.00 96.56 90 SER A N 1
ATOM 696 C CA . SER A 1 90 ? -0.194 9.894 -6.606 1.00 96.56 90 SER A CA 1
ATOM 697 C C . SER A 1 90 ? 0.683 8.696 -6.270 1.00 96.56 90 SER A C 1
ATOM 699 O O . SER A 1 90 ? 1.531 8.269 -7.060 1.00 96.56 90 SER A O 1
ATOM 701 N N . SER A 1 91 ? 0.422 8.079 -5.121 1.00 96.94 91 SER A N 1
ATOM 702 C CA . SER A 1 91 ? 1.097 6.862 -4.693 1.00 96.94 91 SER A CA 1
ATOM 703 C C . SER A 1 91 ? 0.193 5.948 -3.866 1.00 96.94 91 SER A C 1
ATOM 705 O O . SER A 1 91 ? -0.830 6.354 -3.312 1.00 96.94 91 SER A O 1
ATOM 707 N N . SER A 1 92 ? 0.584 4.680 -3.777 1.00 97.62 92 SER A N 1
ATOM 708 C CA . SER A 1 92 ? 0.180 3.795 -2.692 1.00 97.62 92 SER A CA 1
ATOM 709 C C . SER A 1 92 ? 1.252 3.874 -1.613 1.00 97.62 92 SER A C 1
ATOM 711 O O . SER A 1 92 ? 2.352 3.343 -1.787 1.00 97.62 92 SER A O 1
ATOM 713 N N . THR A 1 93 ? 0.937 4.554 -0.512 1.00 96.88 93 THR A N 1
ATOM 714 C CA . THR A 1 93 ? 1.824 4.721 0.648 1.00 96.88 93 THR A CA 1
ATOM 715 C C . THR A 1 93 ? 2.419 3.394 1.121 1.00 96.88 93 THR A C 1
ATOM 717 O O . THR A 1 93 ? 1.780 2.343 1.043 1.00 96.88 93 THR A O 1
ATOM 720 N N . THR A 1 94 ? 3.643 3.455 1.645 1.00 98.12 94 THR A N 1
ATOM 721 C CA . THR A 1 94 ? 4.329 2.321 2.269 1.00 98.12 94 THR A CA 1
ATOM 722 C C . THR A 1 94 ? 3.428 1.592 3.292 1.00 98.12 94 THR A C 1
ATOM 724 O O . THR A 1 94 ? 2.868 2.253 4.175 1.00 98.12 94 THR A O 1
ATOM 727 N N . PRO A 1 95 ? 3.296 0.250 3.229 1.00 98.38 95 PRO A N 1
ATOM 728 C CA . PRO A 1 95 ? 2.451 -0.532 4.136 1.00 98.38 95 PRO A CA 1
ATOM 729 C C . PRO A 1 95 ? 2.742 -0.325 5.625 1.00 98.38 95 PRO A C 1
ATOM 731 O O . PRO A 1 95 ? 1.802 -0.206 6.409 1.00 98.38 95 PRO A O 1
ATOM 734 N N . SER A 1 96 ? 4.010 -0.232 6.028 1.00 98.50 96 SER A N 1
ATOM 735 C CA . SER A 1 96 ? 4.399 0.064 7.414 1.00 98.50 96 SER A CA 1
ATOM 736 C C . SER A 1 96 ? 3.899 1.422 7.896 1.00 98.50 96 SER A C 1
ATOM 738 O O . SER A 1 96 ? 3.397 1.526 9.016 1.00 98.50 96 SER A O 1
ATOM 740 N N . LEU A 1 97 ? 3.970 2.453 7.052 1.00 98.06 97 LEU A N 1
ATOM 741 C CA . LEU A 1 97 ? 3.429 3.770 7.374 1.00 98.06 97 LEU A CA 1
ATOM 742 C C . LEU A 1 97 ? 1.898 3.727 7.469 1.00 98.06 97 LEU A C 1
ATOM 744 O O . LEU A 1 97 ? 1.342 4.255 8.428 1.00 98.06 97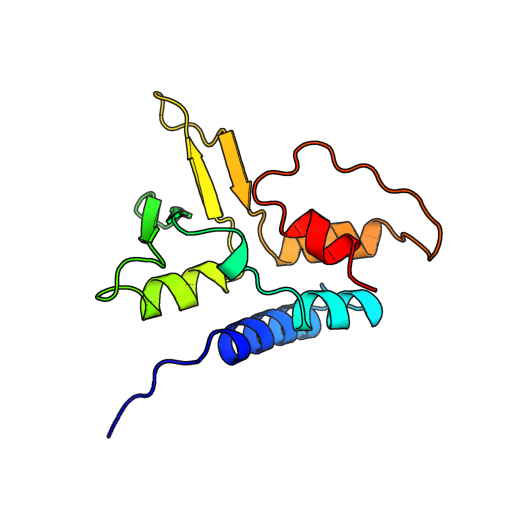 LEU A O 1
ATOM 748 N N . MET A 1 98 ? 1.214 3.041 6.546 1.00 97.75 98 MET A N 1
ATOM 749 C CA . MET A 1 98 ? -0.239 2.842 6.646 1.00 97.75 98 MET A CA 1
ATOM 750 C C . MET A 1 98 ? -0.629 2.098 7.931 1.00 97.75 98 MET A C 1
ATOM 752 O O . MET A 1 98 ? -1.579 2.499 8.600 1.00 97.75 98 MET A O 1
ATOM 756 N N . ALA A 1 99 ? 0.110 1.051 8.311 1.00 98.19 99 ALA A N 1
ATOM 757 C CA . ALA A 1 99 ? -0.121 0.320 9.555 1.00 98.19 99 ALA A CA 1
ATOM 758 C C . ALA A 1 99 ? -0.004 1.252 10.768 1.00 98.19 99 ALA A C 1
ATOM 760 O O . ALA A 1 99 ? -0.935 1.332 11.566 1.00 98.19 99 ALA A O 1
ATOM 761 N N . LEU A 1 100 ? 1.074 2.041 10.847 1.00 97.94 100 LEU A N 1
ATOM 762 C CA . LEU A 1 100 ? 1.250 3.037 11.904 1.00 97.94 100 LEU A CA 1
ATOM 763 C C . LEU A 1 100 ? 0.107 4.056 11.933 1.00 97.94 100 LEU A C 1
ATOM 765 O O . LEU A 1 100 ? -0.431 4.320 13.006 1.00 97.94 100 LEU A O 1
ATOM 769 N N . MET A 1 101 ? -0.297 4.599 10.782 1.00 96.44 101 MET A N 1
ATOM 770 C CA . MET A 1 101 ? -1.420 5.540 10.693 1.00 96.44 101 MET A CA 1
ATOM 771 C C . MET A 1 101 ? -2.717 4.927 11.233 1.00 96.44 101 MET A C 1
ATOM 773 O O . MET A 1 101 ? -3.444 5.585 11.972 1.00 96.44 101 MET A O 1
ATOM 777 N N . LEU A 1 102 ? -3.008 3.671 10.890 1.00 96.12 102 LEU A N 1
ATOM 778 C CA . LEU A 1 102 ? -4.225 2.974 11.312 1.00 96.12 102 LEU A CA 1
ATOM 779 C C . LEU A 1 102 ? -4.216 2.611 12.800 1.00 96.12 102 LEU A C 1
ATOM 781 O O . LEU A 1 102 ? -5.258 2.708 13.453 1.00 96.12 102 LEU A O 1
ATOM 785 N N . GLU A 1 103 ? -3.065 2.218 13.345 1.00 96.50 103 GLU A N 1
ATOM 786 C CA . GLU A 1 103 ? -2.905 1.991 14.785 1.00 96.50 103 GLU A CA 1
ATOM 787 C C . GLU A 1 103 ? -3.097 3.296 15.574 1.00 96.50 103 GLU A C 1
ATOM 789 O O . GLU A 1 103 ? -3.824 3.309 16.562 1.00 96.50 103 GLU A O 1
ATOM 794 N N . HIS A 1 104 ? -2.531 4.413 15.102 1.00 96.44 104 HIS A N 1
ATOM 795 C CA . HIS A 1 104 ? -2.662 5.717 15.768 1.00 96.44 104 HIS A CA 1
ATOM 796 C C . HIS A 1 104 ? -4.041 6.362 15.598 1.00 96.44 104 HIS A C 1
ATOM 798 O O . HIS A 1 104 ? -4.434 7.181 16.425 1.00 96.44 104 HIS A O 1
ATOM 804 N N . LEU A 1 105 ? -4.781 6.015 14.542 1.00 94.44 105 LEU A N 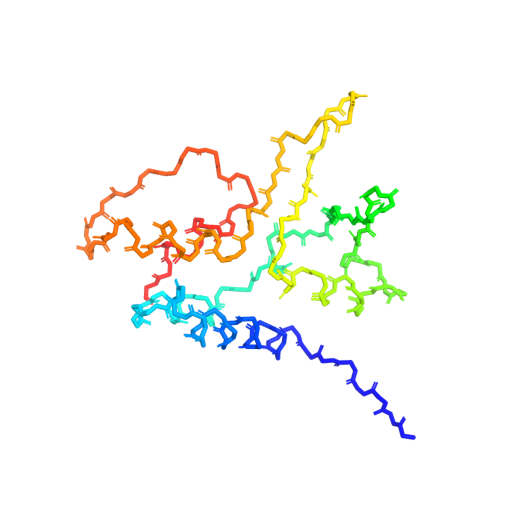1
ATOM 805 C CA . LEU A 1 105 ? -6.119 6.553 14.296 1.00 94.44 105 LEU A CA 1
ATOM 806 C C . LEU A 1 105 ? -7.125 6.154 15.392 1.00 94.44 105 LEU A C 1
ATOM 808 O O . LEU A 1 105 ? -8.117 6.855 15.572 1.00 94.44 105 LEU A O 1
ATOM 812 N N . ASP A 1 106 ? -6.914 5.012 16.062 1.00 90.12 106 ASP A N 1
ATOM 813 C CA . ASP A 1 106 ? -7.790 4.458 17.112 1.00 90.12 106 ASP A CA 1
ATOM 814 C C . ASP A 1 106 ? -9.297 4.482 16.755 1.00 90.12 106 ASP A C 1
ATOM 816 O O . ASP A 1 106 ? -10.190 4.707 17.572 1.00 90.12 106 ASP A O 1
ATOM 820 N N . ALA A 1 107 ? -9.617 4.276 15.471 1.00 89.00 107 ALA A N 1
ATOM 821 C CA . ALA A 1 107 ? -11.001 4.331 15.005 1.00 89.00 107 ALA A CA 1
ATOM 822 C C . ALA A 1 107 ? -11.814 3.162 15.575 1.00 89.00 107 ALA A C 1
ATOM 824 O O . ALA A 1 107 ? -11.538 2.020 15.236 1.00 89.00 107 ALA A O 1
ATOM 825 N N . GLN A 1 108 ? -12.852 3.411 16.362 1.00 86.94 108 GLN A N 1
ATOM 826 C CA . GLN A 1 108 ? -13.704 2.359 16.913 1.00 86.94 108 GLN A CA 1
ATOM 827 C C . GLN A 1 108 ? -14.894 2.049 15.990 1.00 86.94 108 GLN A C 1
ATOM 829 O O . GLN A 1 108 ? -15.236 2.854 15.113 1.00 86.94 108 GLN A O 1
ATOM 834 N N . PRO A 1 109 ? -15.562 0.890 16.153 1.00 84.62 109 PRO A N 1
ATOM 835 C CA . PRO A 1 109 ? -16.806 0.616 15.446 1.00 84.62 109 PRO A CA 1
ATOM 836 C C . PRO A 1 109 ? -17.797 1.781 15.579 1.00 84.62 109 PRO A C 1
ATOM 838 O O . PRO A 1 109 ? -17.971 2.339 16.659 1.00 84.62 109 PRO A O 1
ATOM 841 N N . ARG A 1 110 ? -18.483 2.113 14.476 1.00 86.50 110 ARG A N 1
ATOM 842 C CA . ARG A 1 110 ? -19.402 3.265 14.315 1.00 86.50 110 ARG A CA 1
ATOM 843 C C . ARG A 1 110 ? -18.743 4.643 14.183 1.00 86.50 110 ARG A C 1
ATOM 845 O O . ARG A 1 110 ? -19.462 5.604 13.913 1.00 86.50 110 ARG A O 1
ATOM 852 N N . HIS A 1 111 ? -17.420 4.765 14.300 1.00 92.25 111 HIS A N 1
ATOM 853 C CA . HIS A 1 111 ? -16.748 6.009 13.924 1.00 92.25 111 HIS A CA 1
ATOM 854 C C . HIS A 1 111 ? -16.884 6.259 12.419 1.00 92.25 111 HIS A C 1
ATOM 856 O O . HIS A 1 111 ? -16.883 5.333 11.605 1.00 92.25 111 HIS A O 1
ATOM 862 N N . ARG A 1 112 ? -16.991 7.537 12.049 1.00 92.81 112 ARG A N 1
ATOM 863 C CA . ARG A 1 112 ? -16.956 7.992 10.658 1.00 92.81 112 ARG A CA 1
ATOM 864 C C . ARG A 1 112 ? -15.581 8.587 10.402 1.00 92.81 112 ARG A C 1
ATOM 866 O O . ARG A 1 112 ? -15.191 9.528 11.083 1.00 92.81 112 ARG A O 1
ATOM 873 N N . VAL A 1 113 ? -14.860 8.029 9.437 1.00 92.56 113 VAL A N 1
ATOM 874 C CA . VAL A 1 113 ? -13.502 8.454 9.084 1.00 92.56 113 VAL A CA 1
ATOM 875 C C . VAL A 1 113 ? -13.531 9.089 7.699 1.00 92.56 113 VAL A C 1
ATOM 877 O O . VAL A 1 113 ? -14.129 8.529 6.781 1.00 92.56 113 VAL A O 1
ATOM 880 N N . LEU A 1 114 ? -12.879 10.242 7.554 1.00 94.62 114 LEU A N 1
ATOM 881 C CA . LEU A 1 114 ? -12.608 10.879 6.269 1.00 94.62 114 LEU A CA 1
ATOM 882 C C . LEU A 1 114 ? -11.148 10.617 5.892 1.00 94.62 114 LEU A C 1
ATOM 884 O O . LEU A 1 114 ? -10.253 10.915 6.677 1.00 94.62 114 LEU A O 1
ATOM 888 N N . GLU A 1 115 ? -10.914 10.097 4.690 1.00 93.88 115 GLU A N 1
ATOM 889 C CA . GLU A 1 115 ? -9.593 10.134 4.063 1.00 93.88 115 GLU A CA 1
ATOM 890 C C . GLU A 1 115 ? -9.575 11.221 3.000 1.00 93.88 115 GLU A C 1
ATOM 892 O O . GLU A 1 115 ? -10.447 11.271 2.134 1.00 93.88 115 GLU A O 1
ATOM 897 N N . VAL A 1 116 ? -8.565 12.079 3.080 1.00 94.38 116 VAL A N 1
ATOM 898 C CA . VAL A 1 116 ? -8.281 13.093 2.071 1.00 94.38 116 VAL A CA 1
ATOM 899 C C . VAL A 1 116 ? -7.121 12.576 1.230 1.00 94.38 116 VAL A C 1
ATOM 901 O O . VAL A 1 116 ? -6.057 12.292 1.772 1.00 94.38 116 VAL A O 1
ATOM 904 N N . GLY A 1 117 ? -7.340 12.437 -0.079 1.00 91.94 117 GLY A N 1
ATOM 905 C CA . GLY A 1 117 ? -6.366 11.836 -0.995 1.00 91.94 117 GLY A CA 1
ATOM 906 C C . GLY A 1 117 ? -6.448 10.309 -1.022 1.00 91.94 117 GLY A C 1
ATOM 907 O O . GLY A 1 117 ? -5.569 9.623 -0.517 1.00 91.94 117 GLY A O 1
ATOM 908 N N . THR A 1 118 ? -7.507 9.767 -1.628 1.00 92.56 118 THR A N 1
ATOM 909 C CA . THR A 1 118 ? -7.751 8.313 -1.699 1.00 92.56 118 THR A CA 1
ATOM 910 C C . THR A 1 118 ? -6.689 7.555 -2.503 1.00 92.56 118 THR A C 1
ATOM 912 O O . THR A 1 118 ? -6.427 6.386 -2.218 1.00 92.56 118 THR A O 1
ATOM 915 N N . GLY A 1 119 ? -6.060 8.207 -3.488 1.00 94.25 119 GLY A N 1
ATOM 916 C CA . GLY A 1 119 ? -5.060 7.583 -4.357 1.00 94.25 119 GLY A CA 1
ATOM 917 C C . GLY A 1 119 ? -5.589 6.281 -4.965 1.00 94.25 119 GLY A C 1
ATOM 918 O O . GLY A 1 119 ? -6.686 6.250 -5.516 1.00 94.25 119 GLY A O 1
ATOM 919 N N . THR A 1 120 ? -4.840 5.190 -4.788 1.00 95.38 120 THR A N 1
ATOM 920 C CA . THR A 1 120 ? -5.231 3.833 -5.231 1.00 95.38 120 THR A CA 1
ATOM 921 C C . THR A 1 120 ? -6.469 3.259 -4.531 1.00 95.38 120 THR A C 1
ATOM 923 O O . THR A 1 120 ? -7.064 2.306 -5.015 1.00 95.38 120 THR A O 1
ATOM 926 N N . GLY A 1 121 ? -6.857 3.788 -3.366 1.00 96.44 121 GLY A N 1
ATOM 927 C CA . GLY A 1 121 ? -7.963 3.263 -2.561 1.00 96.44 121 GLY A CA 1
ATOM 928 C C . GLY A 1 121 ? -7.601 2.104 -1.627 1.00 96.44 121 GLY A C 1
ATOM 929 O O . GLY A 1 121 ? -8.438 1.708 -0.817 1.00 96.44 121 GLY A O 1
ATOM 930 N N . TYR A 1 122 ? -6.359 1.605 -1.644 1.00 97.88 122 TYR A N 1
ATOM 931 C CA . TYR A 1 122 ? -5.932 0.499 -0.773 1.00 97.88 122 TYR A CA 1
ATOM 932 C C . TYR A 1 122 ? -6.111 0.813 0.726 1.00 97.88 122 TYR A C 1
ATOM 934 O O . TYR A 1 122 ? -6.696 0.030 1.474 1.00 97.88 122 TYR A O 1
ATOM 942 N N . ASN A 1 123 ? -5.688 2.001 1.171 1.00 96.88 123 ASN A N 1
ATOM 943 C CA . ASN A 1 123 ? -5.833 2.425 2.569 1.00 96.88 123 ASN A CA 1
ATOM 944 C C . ASN A 1 123 ? -7.314 2.592 2.971 1.00 96.88 123 ASN A C 1
ATOM 946 O O . ASN A 1 123 ? -7.708 2.260 4.091 1.00 96.88 123 ASN A O 1
ATOM 950 N N . ALA A 1 124 ? -8.162 3.046 2.040 1.00 95.75 124 ALA A N 1
ATOM 951 C CA . ALA A 1 124 ? -9.612 3.079 2.227 1.00 95.75 124 ALA A CA 1
ATOM 952 C C . ALA A 1 124 ? -10.215 1.693 2.391 1.00 95.75 124 ALA A C 1
ATOM 954 O O . ALA A 1 124 ? -11.018 1.493 3.305 1.00 95.75 124 ALA A O 1
ATOM 955 N N . ALA A 1 125 ? -9.791 0.730 1.579 1.00 96.75 125 ALA A N 1
ATOM 956 C CA . ALA A 1 125 ? -10.241 -0.646 1.697 1.00 96.75 125 ALA A CA 1
ATOM 957 C C . ALA A 1 125 ? -9.828 -1.277 3.037 1.00 96.75 125 ALA A C 1
ATOM 959 O O . ALA A 1 125 ? -10.661 -1.911 3.685 1.00 96.75 125 ALA A O 1
ATOM 960 N N . LEU A 1 126 ? -8.600 -1.031 3.515 1.00 96.19 126 LEU A N 1
ATOM 961 C CA . LEU A 1 126 ? -8.154 -1.484 4.841 1.00 96.19 126 LEU A CA 1
ATOM 962 C C . LEU A 1 126 ? -9.052 -0.961 5.969 1.00 96.19 126 LEU A C 1
ATOM 964 O O . LEU A 1 126 ? -9.389 -1.708 6.885 1.00 96.19 126 LEU A O 1
ATOM 968 N N . ARG A 1 127 ? -9.479 0.305 5.897 1.00 92.69 127 ARG A N 1
ATOM 969 C CA . ARG A 1 127 ? -10.392 0.900 6.890 1.00 92.69 127 ARG A CA 1
ATOM 970 C C . ARG A 1 127 ? -11.829 0.415 6.767 1.00 92.69 127 ARG A C 1
ATOM 972 O O . ARG A 1 127 ? -12.534 0.365 7.771 1.00 92.69 127 ARG A O 1
ATOM 979 N N . ALA A 1 128 ? -12.275 0.117 5.550 1.00 91.88 128 ALA A N 1
ATOM 980 C CA . ALA A 1 128 ? -13.622 -0.374 5.284 1.00 91.88 128 ALA A CA 1
ATOM 981 C C . ALA A 1 128 ? -13.795 -1.861 5.638 1.00 91.88 128 ALA A C 1
ATOM 983 O O . ALA A 1 128 ? -14.932 -2.315 5.787 1.00 91.88 128 ALA A O 1
ATOM 984 N N . HIS A 1 129 ? -12.691 -2.601 5.786 1.00 89.00 129 HIS A N 1
ATOM 985 C CA . HIS A 1 129 ? -12.690 -3.996 6.206 1.00 89.00 129 HIS A CA 1
ATOM 986 C C . HIS A 1 129 ? -13.325 -4.153 7.598 1.00 89.00 129 HIS A C 1
ATOM 988 O O . HIS A 1 129 ? -12.952 -3.458 8.546 1.00 89.00 129 HIS A O 1
ATOM 994 N N . ARG A 1 130 ? -14.279 -5.083 7.717 1.00 68.94 130 ARG A N 1
ATOM 995 C CA . ARG A 1 130 ? -15.030 -5.372 8.947 1.00 68.94 130 ARG A CA 1
ATOM 996 C C . ARG A 1 130 ? -14.605 -6.694 9.556 1.00 68.94 130 ARG A C 1
ATOM 998 O O . ARG A 1 130 ? -14.444 -7.659 8.781 1.00 68.94 130 ARG A O 1
#

Foldseek 3Di:
DDPDQDDLLRLLVVLLVVLVVVVLADDPLLSVLSNPQRQCVLAQKWWFQDPVGTDIDGCVDPVCVSVNSNVSSDQTKTQRDADPVRHRPAIDHGPSVLSNVVVVVPADPPDDDDDDRCGSVSSVSSVVRD